Protein AF-A0A7J5E8W6-F1 (afdb_monomer_lite)

Secondary structure (DSSP, 8-state):
--HHHHHHHHGGGG--HHHHHHHHHHHHHHT-TT-HHHHHHHHHHHHHHHTT-SEEEEEEEETTTTEEEEEEEEE--

Foldseek 3Di:
DPPVVVVPCVVVVVDDPVRVVLVVQLVVLVPPPPPPLCSVVSNQVSVCVVVVHQKDWDWDQDPVVRDIDTSDIDGDD

Structure (mmCIF, N/CA/C/O backbone):
data_AF-A0A7J5E8W6-F1
#
_entry.id   AF-A0A7J5E8W6-F1
#
loop_
_atom_site.group_PDB
_atom_site.id
_atom_site.type_symbol
_atom_site.label_atom_id
_atom_site.label_alt_id
_atom_site.label_comp_id
_atom_site.label_asym_id
_atom_site.label_entity_id
_atom_site.label_seq_id
_atom_site.pdbx_PDB_ins_code
_atom_site.Cartn_x
_atom_site.Cartn_y
_atom_site.Cartn_z
_atom_site.occupancy
_atom_site.B_iso_or_equiv
_atom_site.auth_seq_id
_atom_site.auth_comp_id
_atom_site.auth_asym_id
_atom_site.auth_atom_id
_atom_site.pdbx_PDB_model_num
ATOM 1 N N . MET A 1 1 ? 26.690 -1.447 17.056 1.00 45.12 1 MET A N 1
ATOM 2 C CA . MET A 1 1 ? 25.699 -1.534 15.962 1.00 45.12 1 MET A CA 1
ATOM 3 C C . MET A 1 1 ? 24.671 -2.596 16.347 1.00 45.12 1 MET A C 1
ATOM 5 O O . MET A 1 1 ? 24.878 -3.741 15.995 1.00 45.12 1 MET A O 1
ATOM 9 N N . ASN A 1 2 ? 23.661 -2.267 17.170 1.00 48.16 2 ASN A N 1
ATOM 10 C CA . ASN A 1 2 ? 22.557 -3.202 17.481 1.00 48.16 2 ASN A CA 1
ATOM 11 C C . ASN A 1 2 ? 21.277 -2.562 18.064 1.00 48.16 2 ASN A C 1
ATOM 13 O O . ASN A 1 2 ? 20.262 -3.242 18.153 1.00 48.16 2 ASN A O 1
ATOM 17 N N . ASP A 1 3 ? 21.249 -1.260 18.367 1.00 49.06 3 ASP A N 1
ATOM 18 C CA . ASP A 1 3 ? 20.029 -0.635 18.911 1.00 49.06 3 ASP A CA 1
ATOM 19 C C . ASP A 1 3 ? 18.900 -0.434 17.887 1.00 49.06 3 ASP A C 1
ATOM 21 O O . ASP A 1 3 ? 17.731 -0.380 18.256 1.00 49.06 3 ASP A O 1
ATOM 25 N N . LYS A 1 4 ? 19.205 -0.389 16.581 1.00 49.69 4 LYS A N 1
ATOM 26 C CA . LYS A 1 4 ? 18.183 -0.182 15.533 1.00 49.69 4 LYS A CA 1
ATOM 27 C C . LYS A 1 4 ? 17.213 -1.360 15.354 1.00 49.69 4 LYS A C 1
ATOM 29 O O . LYS A 1 4 ? 16.119 -1.148 14.846 1.00 49.69 4 LYS A O 1
ATOM 34 N N . LEU A 1 5 ? 17.583 -2.576 15.766 1.00 47.19 5 LEU A N 1
ATOM 35 C CA . LEU A 1 5 ? 16.731 -3.768 15.627 1.00 47.19 5 LEU A CA 1
ATOM 36 C C . LEU A 1 5 ? 15.712 -3.901 16.770 1.00 47.19 5 LEU A C 1
ATOM 38 O O . LEU A 1 5 ? 14.577 -4.312 16.529 1.00 47.19 5 LEU A O 1
ATOM 42 N N . LEU A 1 6 ? 16.077 -3.491 17.989 1.00 48.03 6 LEU A N 1
ATOM 43 C CA . LEU A 1 6 ? 15.227 -3.605 19.184 1.00 48.03 6 LEU A CA 1
ATOM 44 C C . LEU A 1 6 ? 14.018 -2.659 19.160 1.00 48.03 6 LEU A C 1
ATOM 46 O O . LEU A 1 6 ? 12.972 -2.976 19.722 1.00 48.03 6 LEU A O 1
ATOM 50 N N . VAL A 1 7 ? 14.135 -1.530 18.458 1.00 50.56 7 VAL A N 1
ATOM 51 C CA . VAL A 1 7 ? 13.039 -0.570 18.265 1.00 50.56 7 VAL A CA 1
ATOM 52 C C . VAL A 1 7 ? 11.883 -1.198 17.467 1.00 50.56 7 VAL A C 1
ATOM 54 O O . VAL A 1 7 ? 10.733 -0.859 17.706 1.00 50.56 7 VAL A O 1
ATOM 57 N N . SER A 1 8 ? 12.148 -2.167 16.581 1.00 55.22 8 SER A N 1
ATOM 58 C CA . SER A 1 8 ? 11.137 -2.693 15.646 1.00 55.22 8 SER A CA 1
ATOM 59 C C . SER A 1 8 ? 10.070 -3.598 16.276 1.00 55.22 8 SER A C 1
ATOM 61 O O . SER A 1 8 ? 8.928 -3.592 15.827 1.00 55.22 8 SER A O 1
ATOM 63 N N . THR A 1 9 ? 10.395 -4.361 17.325 1.00 54.12 9 THR A N 1
ATOM 64 C CA . THR A 1 9 ? 9.480 -5.381 17.878 1.00 54.12 9 THR A CA 1
ATOM 65 C C . THR A 1 9 ? 8.689 -4.905 19.089 1.00 54.12 9 THR A C 1
ATOM 67 O O . THR A 1 9 ? 7.668 -5.505 19.424 1.00 54.12 9 THR A O 1
ATOM 70 N N . LYS A 1 10 ? 9.125 -3.820 19.743 1.00 60.59 10 LYS A N 1
ATOM 71 C CA . LYS A 1 10 ? 8.430 -3.262 20.909 1.00 60.59 10 LYS A CA 1
ATOM 72 C C . LYS A 1 10 ? 7.052 -2.710 20.527 1.00 60.59 10 LYS A C 1
ATOM 74 O O . LYS A 1 10 ? 6.080 -3.027 21.199 1.00 60.59 10 LYS A O 1
ATOM 79 N N . TYR A 1 11 ? 6.956 -2.013 19.394 1.00 59.28 11 TYR A N 1
ATOM 80 C CA . TYR A 1 11 ? 5.687 -1.476 18.885 1.00 59.28 11 TYR A CA 1
ATOM 81 C C . TYR A 1 11 ? 4.717 -2.557 18.397 1.00 59.28 11 TYR A C 1
ATOM 83 O O . TYR A 1 11 ? 3.511 -2.360 18.458 1.00 59.28 11 TYR A O 1
ATOM 91 N N . ILE A 1 12 ? 5.217 -3.729 17.984 1.00 61.84 12 ILE A N 1
ATOM 92 C CA . ILE A 1 12 ? 4.362 -4.868 17.604 1.00 61.84 12 ILE A CA 1
ATOM 93 C C . ILE A 1 12 ? 3.583 -5.397 18.820 1.00 61.84 12 ILE A C 1
ATOM 95 O O . ILE A 1 12 ? 2.454 -5.859 18.681 1.00 61.84 12 ILE A O 1
ATOM 99 N N . LYS A 1 13 ? 4.158 -5.308 20.028 1.00 66.25 13 LYS A N 1
ATOM 100 C CA . LYS A 1 13 ? 3.498 -5.744 21.271 1.00 66.25 13 LYS A CA 1
ATOM 101 C C . LYS A 1 13 ? 2.446 -4.759 21.791 1.00 66.25 13 LYS A C 1
ATOM 103 O O . LYS A 1 13 ? 1.705 -5.116 22.699 1.00 66.25 13 LYS A O 1
ATOM 108 N N . GLU A 1 14 ? 2.392 -3.550 21.237 1.00 78.44 14 GLU A N 1
ATOM 109 C CA . GLU A 1 14 ? 1.508 -2.458 21.669 1.00 78.44 14 GLU A CA 1
ATOM 110 C C . GLU A 1 14 ? 0.453 -2.108 20.602 1.00 78.44 14 GLU A C 1
ATOM 112 O O . GLU A 1 14 ? -0.199 -1.071 20.697 1.00 78.44 14 GLU A O 1
ATOM 117 N N . LEU A 1 15 ? 0.269 -2.963 19.587 1.00 78.06 15 LEU A N 1
ATOM 118 C CA . LEU A 1 15 ? -0.725 -2.737 18.538 1.00 78.06 15 LEU A CA 1
ATOM 119 C C . LEU A 1 15 ? -2.139 -2.747 19.120 1.00 78.06 15 LEU A C 1
ATOM 121 O O . LEU A 1 15 ? -2.528 -3.659 19.856 1.00 78.06 15 LEU A O 1
ATOM 125 N N . THR A 1 16 ? -2.940 -1.759 18.728 1.00 84.19 16 THR A N 1
ATOM 126 C CA . THR A 1 16 ? -4.386 -1.830 18.936 1.00 84.19 16 THR A CA 1
ATOM 127 C C . THR A 1 16 ? -4.971 -2.966 18.095 1.00 84.19 16 THR A C 1
ATOM 129 O O . THR A 1 16 ? -4.367 -3.422 17.121 1.00 84.19 16 THR A O 1
ATOM 132 N N . LYS A 1 17 ? -6.179 -3.419 18.443 1.00 82.94 17 LYS A N 1
ATOM 133 C CA . LYS A 1 17 ? -6.892 -4.453 17.677 1.00 82.94 17 LYS A CA 1
ATOM 134 C C . LYS A 1 17 ? -6.982 -4.104 16.184 1.00 82.94 17 LYS A C 1
ATOM 136 O O . LYS A 1 17 ? -6.692 -4.945 15.345 1.00 82.94 17 LYS A O 1
ATOM 141 N N . GLU A 1 18 ? -7.314 -2.857 15.874 1.00 78.94 18 GLU A N 1
ATOM 142 C CA . GLU A 1 18 ? -7.445 -2.346 14.505 1.00 78.94 18 GLU A CA 1
ATOM 143 C C . GLU A 1 18 ? -6.111 -2.365 13.740 1.00 78.94 18 GLU A C 1
ATOM 145 O O . GLU A 1 18 ? -6.040 -2.805 12.590 1.00 78.94 18 GLU A O 1
ATOM 150 N N . GLN A 1 19 ? -5.021 -1.961 14.399 1.00 79.31 19 GLN A N 1
ATOM 151 C CA . GLN A 1 19 ? -3.681 -2.016 13.814 1.00 79.31 19 GLN A CA 1
ATOM 152 C C . GLN A 1 19 ? -3.226 -3.462 13.580 1.00 79.31 19 GLN A C 1
ATOM 154 O O . GLN A 1 19 ? -2.611 -3.761 12.556 1.00 79.31 19 GLN A O 1
ATOM 159 N N . PHE A 1 20 ? -3.550 -4.370 14.505 1.00 84.81 20 PHE A N 1
ATOM 160 C CA . PHE A 1 20 ? -3.259 -5.793 14.360 1.00 84.81 20 PHE A CA 1
ATOM 161 C C . PHE A 1 20 ? -4.049 -6.422 13.206 1.00 84.81 20 PHE A C 1
ATOM 163 O O . PHE A 1 20 ? -3.465 -7.130 12.389 1.00 84.81 20 PHE A O 1
ATOM 170 N N . GLU A 1 21 ? -5.349 -6.144 13.098 1.00 85.06 21 GLU A N 1
ATOM 171 C CA . GLU A 1 21 ? -6.199 -6.636 12.004 1.00 85.06 21 GLU A CA 1
ATOM 172 C C . GLU A 1 21 ? -5.720 -6.117 10.641 1.00 85.06 21 GLU A C 1
ATOM 174 O O . GLU A 1 21 ? -5.642 -6.886 9.680 1.00 85.06 21 GLU A O 1
ATOM 179 N N . SER A 1 22 ? -5.300 -4.852 10.573 1.00 79.25 22 SER A N 1
ATOM 180 C CA . SER A 1 22 ? -4.718 -4.254 9.364 1.00 79.25 22 SER A CA 1
ATOM 181 C C . SER A 1 22 ? -3.408 -4.936 8.964 1.00 79.25 22 SER A C 1
ATOM 183 O O . SER A 1 22 ? -3.214 -5.298 7.801 1.00 79.25 22 SER A O 1
ATOM 185 N N . LEU A 1 23 ? -2.522 -5.176 9.936 1.00 81.75 23 LEU A N 1
ATOM 186 C CA . LEU A 1 23 ? -1.267 -5.890 9.710 1.00 81.75 23 LEU A CA 1
ATOM 187 C C . LEU A 1 23 ? -1.517 -7.343 9.281 1.00 81.75 23 LEU A C 1
ATOM 189 O O . LEU A 1 23 ? -0.858 -7.842 8.371 1.00 81.75 23 LEU A O 1
ATOM 193 N N . TYR A 1 24 ? -2.495 -8.014 9.889 1.00 82.44 24 TYR A N 1
ATOM 194 C CA . TYR A 1 24 ? -2.883 -9.371 9.519 1.00 82.44 24 TYR A CA 1
ATOM 195 C C . TYR A 1 24 ? -3.399 -9.433 8.074 1.00 82.44 24 TYR A C 1
ATOM 197 O O . TYR A 1 24 ? -2.869 -10.210 7.275 1.00 82.44 24 TYR A O 1
ATOM 205 N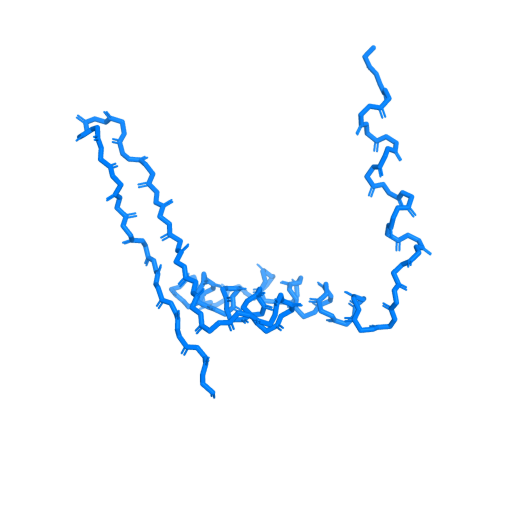 N . LYS A 1 25 ? -4.338 -8.552 7.698 1.00 79.44 25 LYS A N 1
ATOM 206 C CA . LYS A 1 25 ? -4.854 -8.414 6.321 1.00 79.44 25 LYS A CA 1
ATOM 207 C C . LYS A 1 25 ? -3.713 -8.180 5.323 1.00 79.44 25 LYS A C 1
ATOM 209 O O . LYS A 1 25 ? -3.647 -8.851 4.296 1.00 79.44 25 LYS A O 1
ATOM 214 N N . PHE A 1 26 ? -2.758 -7.311 5.663 1.00 76.50 26 PHE A N 1
ATOM 215 C CA . PHE A 1 26 ? -1.563 -7.068 4.851 1.00 76.50 26 PHE A CA 1
ATOM 216 C C . PHE A 1 26 ? -0.726 -8.340 4.646 1.00 76.50 26 PHE A C 1
ATOM 218 O O . PHE A 1 26 ? -0.361 -8.671 3.517 1.00 76.50 26 PHE A O 1
ATOM 225 N N . THR A 1 27 ? -0.462 -9.102 5.713 1.00 79.88 27 THR A N 1
ATOM 226 C CA . THR A 1 27 ? 0.294 -10.361 5.598 1.00 79.88 27 THR A CA 1
ATOM 227 C C . THR A 1 27 ? -0.438 -11.431 4.791 1.00 79.88 27 THR A C 1
ATOM 229 O O . THR A 1 27 ? 0.213 -12.185 4.072 1.00 79.88 27 THR A O 1
ATOM 232 N N . GLN A 1 28 ? -1.770 -11.498 4.858 1.00 80.69 28 GLN A N 1
ATOM 233 C CA . GLN A 1 28 ? -2.553 -12.413 4.023 1.00 80.69 28 GLN A CA 1
ATOM 234 C C . GLN A 1 28 ? -2.449 -12.048 2.540 1.00 80.69 28 GLN A C 1
ATOM 236 O O . GLN A 1 28 ? -2.214 -12.927 1.714 1.00 80.69 28 GLN A O 1
ATOM 241 N N . ILE A 1 29 ? -2.558 -10.755 2.218 1.0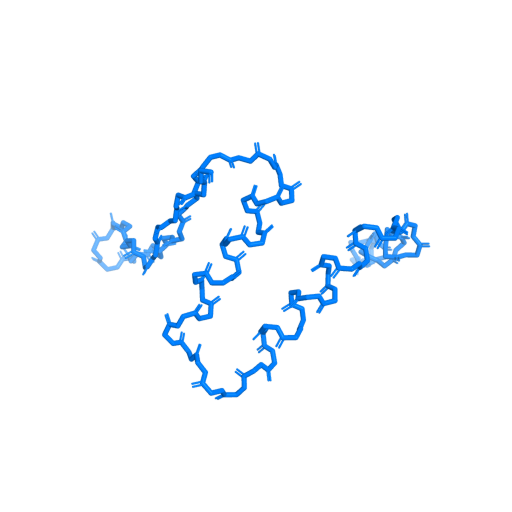0 75.94 29 ILE A N 1
ATOM 242 C CA . ILE A 1 29 ? -2.425 -10.241 0.850 1.00 75.94 29 ILE A CA 1
ATOM 243 C C . ILE A 1 29 ? -1.044 -10.606 0.286 1.00 75.94 29 ILE A C 1
ATOM 245 O O . ILE A 1 29 ? -0.969 -11.246 -0.762 1.00 75.94 29 ILE A O 1
ATOM 249 N N . LEU A 1 30 ? 0.037 -10.305 1.019 1.00 69.44 3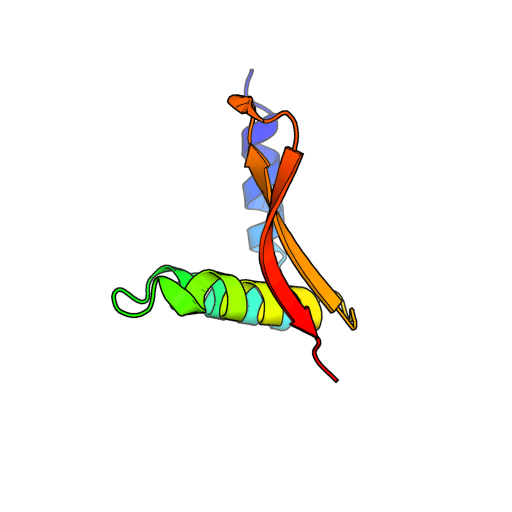0 LEU A N 1
ATOM 250 C CA . LEU A 1 30 ? 1.416 -10.610 0.603 1.00 69.44 30 LEU A CA 1
ATOM 251 C C . LEU A 1 30 ? 1.705 -12.100 0.396 1.00 69.44 30 LEU A C 1
ATOM 253 O O . LEU A 1 30 ? 2.539 -12.441 -0.438 1.00 69.44 30 LEU A O 1
ATOM 257 N N . ASN A 1 31 ? 1.044 -12.976 1.152 1.00 70.19 31 ASN A N 1
ATOM 258 C CA . ASN A 1 31 ? 1.239 -14.421 1.053 1.00 70.19 31 ASN A CA 1
ATOM 259 C C . ASN A 1 31 ? 0.276 -15.098 0.063 1.00 70.19 31 ASN A C 1
ATOM 261 O O . ASN A 1 31 ? 0.328 -16.319 -0.090 1.00 70.19 31 ASN A O 1
ATOM 265 N N . SER A 1 32 ? -0.598 -14.344 -0.614 1.00 69.62 32 SER A N 1
ATOM 266 C CA . SER A 1 32 ? -1.453 -14.905 -1.660 1.00 69.62 32 SER A CA 1
ATOM 267 C C . SER A 1 32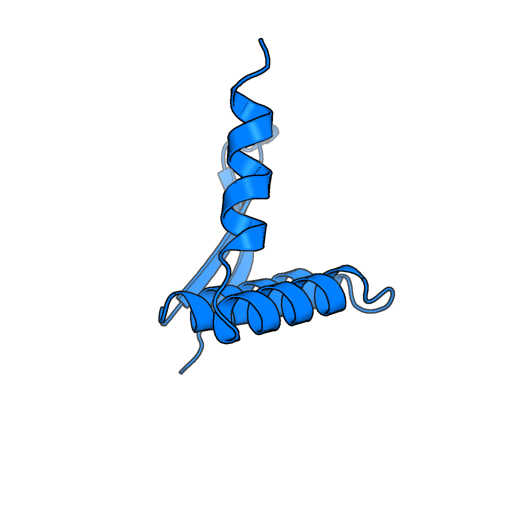 ? -0.617 -15.183 -2.917 1.00 69.62 32 SER A C 1
ATOM 269 O O . SER A 1 32 ? -0.136 -14.284 -3.601 1.00 69.62 32 SER 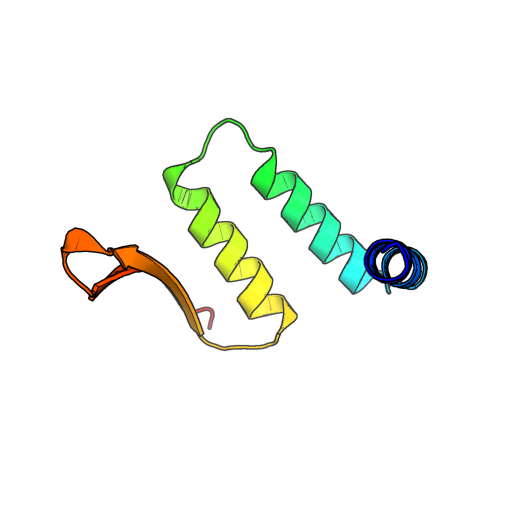A O 1
ATOM 271 N N . VAL A 1 33 ? -0.394 -16.469 -3.190 1.00 57.00 33 VAL A N 1
ATOM 272 C CA . VAL A 1 33 ? 0.498 -16.986 -4.246 1.00 57.00 33 VAL A CA 1
ATOM 273 C C . VAL A 1 33 ? -0.017 -16.691 -5.669 1.00 57.00 33 VAL A C 1
ATOM 275 O O . VAL A 1 33 ? 0.725 -16.854 -6.632 1.00 57.00 33 VAL A O 1
ATOM 278 N N . GLU A 1 34 ? -1.255 -16.213 -5.828 1.00 56.94 34 GLU A N 1
ATOM 279 C CA . GLU A 1 34 ? -1.956 -16.231 -7.123 1.00 56.94 34 GLU A CA 1
ATOM 280 C C . GLU A 1 34 ? -2.156 -14.874 -7.820 1.00 56.94 34 GLU A C 1
ATOM 282 O O . GLU A 1 34 ? -2.534 -14.862 -8.985 1.00 56.94 34 GLU A O 1
ATOM 287 N N . TYR A 1 35 ? -1.864 -13.731 -7.193 1.00 54.00 35 TYR A N 1
ATOM 288 C CA . TYR A 1 35 ? -2.217 -12.426 -7.778 1.00 54.00 35 TYR A CA 1
ATOM 289 C C . TYR A 1 35 ? -1.078 -11.406 -7.709 1.00 54.00 35 TYR A C 1
ATOM 291 O O . TYR A 1 35 ? -1.183 -10.382 -7.038 1.00 54.00 35 TYR A O 1
ATOM 299 N N . GLN A 1 36 ? 0.026 -11.656 -8.423 1.00 58.12 36 GLN A N 1
ATOM 300 C CA . GLN A 1 36 ? 1.122 -10.677 -8.520 1.00 58.12 36 GLN A CA 1
ATOM 301 C C . GLN A 1 36 ? 0.670 -9.337 -9.121 1.00 58.12 36 GLN A C 1
ATOM 303 O O . GLN A 1 36 ? 1.145 -8.292 -8.677 1.00 58.12 36 GLN A O 1
ATOM 308 N N . ASP A 1 37 ? -0.276 -9.358 -10.065 1.00 63.34 37 ASP A N 1
ATOM 309 C CA . ASP A 1 37 ? -0.696 -8.151 -10.785 1.00 63.34 37 ASP A CA 1
ATOM 310 C C . ASP A 1 37 ? -1.523 -7.191 -9.912 1.00 63.34 37 ASP A C 1
ATOM 312 O O . ASP A 1 37 ? -1.343 -5.979 -9.998 1.00 63.34 37 ASP A O 1
ATOM 316 N N . SER A 1 38 ? -2.369 -7.706 -9.010 1.00 77.56 38 SER A N 1
ATOM 317 C CA . SER A 1 38 ? -3.209 -6.881 -8.123 1.00 77.56 38 SER A CA 1
ATOM 318 C C . SER A 1 38 ? -2.669 -6.757 -6.695 1.00 77.56 38 SER A C 1
ATOM 320 O O . SER A 1 38 ? -3.273 -6.079 -5.866 1.00 77.56 38 SER A O 1
ATOM 322 N N . LEU A 1 39 ? -1.536 -7.392 -6.371 1.00 81.19 39 LEU A N 1
ATOM 323 C CA . LEU A 1 39 ? -0.961 -7.354 -5.024 1.00 81.19 39 LEU A CA 1
ATOM 324 C C . LEU A 1 39 ? -0.639 -5.923 -4.582 1.00 81.19 39 LEU A C 1
ATOM 326 O O . LEU A 1 39 ? -0.987 -5.512 -3.476 1.00 81.19 39 LEU A O 1
ATOM 330 N N . ILE A 1 40 ? 0.022 -5.167 -5.461 1.00 84.38 40 ILE A N 1
ATOM 331 C CA . ILE A 1 40 ? 0.426 -3.782 -5.194 1.00 84.38 40 ILE A CA 1
ATOM 332 C C . ILE A 1 40 ? -0.810 -2.897 -5.004 1.00 84.38 40 ILE A C 1
ATOM 334 O O . ILE A 1 40 ? -0.805 -2.031 -4.134 1.00 84.38 40 ILE A O 1
ATOM 338 N N . GLU A 1 41 ? -1.873 -3.146 -5.769 1.00 87.56 41 GLU A N 1
ATOM 339 C CA . GLU A 1 41 ? -3.144 -2.426 -5.665 1.00 87.56 41 GLU A CA 1
ATOM 340 C C . GLU A 1 41 ? -3.838 -2.692 -4.329 1.00 87.56 41 GLU A C 1
ATOM 342 O O . GLU A 1 41 ? -4.166 -1.752 -3.612 1.00 87.56 41 GLU A O 1
ATOM 347 N N . ASN A 1 42 ? -3.973 -3.964 -3.952 1.00 86.19 42 ASN A N 1
ATOM 348 C CA . ASN A 1 42 ? -4.607 -4.372 -2.698 1.00 86.19 42 ASN A CA 1
ATOM 349 C C . ASN A 1 42 ? -3.844 -3.847 -1.473 1.00 86.19 42 ASN A C 1
ATOM 351 O O . ASN A 1 42 ? -4.443 -3.460 -0.471 1.00 86.19 42 ASN A O 1
ATOM 355 N N . VAL A 1 43 ? -2.510 -3.824 -1.544 1.00 85.50 43 VAL A N 1
ATOM 356 C CA . VAL A 1 43 ? -1.664 -3.224 -0.507 1.00 85.50 43 VAL A CA 1
ATOM 357 C C . VAL A 1 43 ? -1.868 -1.711 -0.432 1.00 85.50 43 VAL A C 1
ATOM 359 O O . VAL A 1 43 ? -2.011 -1.174 0.667 1.00 85.50 43 VAL A O 1
ATOM 362 N N . LEU A 1 44 ? -1.873 -1.025 -1.578 1.00 88.69 44 LEU A N 1
ATOM 363 C CA . LEU A 1 44 ? -2.125 0.415 -1.648 1.00 88.69 44 LEU A CA 1
ATOM 364 C C . LEU A 1 44 ? -3.476 0.769 -1.030 1.00 88.69 44 LEU A C 1
ATOM 366 O O . LEU A 1 44 ? -3.537 1.719 -0.258 1.00 88.69 44 LEU A O 1
ATOM 370 N N . ASP A 1 45 ? -4.512 -0.017 -1.310 1.00 89.44 45 ASP A N 1
ATOM 371 C CA . ASP A 1 45 ? -5.851 0.199 -0.770 1.00 89.44 45 ASP A CA 1
ATOM 372 C C . ASP A 1 45 ? -5.872 0.141 0.761 1.00 89.44 45 ASP A C 1
ATOM 374 O O . ASP A 1 45 ? -6.343 1.072 1.411 1.00 89.44 45 ASP A O 1
ATOM 378 N N . VAL A 1 46 ? -5.263 -0.894 1.349 1.00 87.62 46 VAL A N 1
ATOM 379 C CA . VAL A 1 46 ? -5.151 -1.017 2.813 1.00 87.62 46 VAL A CA 1
ATOM 380 C C . VAL A 1 46 ? -4.384 0.161 3.413 1.00 87.62 46 VAL A C 1
ATOM 382 O O . VAL A 1 46 ? -4.769 0.676 4.458 1.00 87.62 46 VAL A O 1
ATOM 385 N N . ILE A 1 47 ? -3.300 0.609 2.774 1.00 87.00 47 ILE A N 1
ATOM 386 C CA . ILE A 1 47 ? -2.525 1.755 3.270 1.00 87.00 47 ILE A CA 1
ATOM 387 C C . ILE A 1 47 ? -3.368 3.032 3.231 1.00 87.00 47 ILE A C 1
ATOM 389 O O . ILE A 1 47 ? -3.364 3.771 4.213 1.00 87.00 47 ILE A O 1
ATOM 393 N N . ILE A 1 48 ? -4.075 3.283 2.125 1.00 89.94 48 ILE A N 1
ATOM 394 C CA . ILE A 1 48 ? -4.947 4.452 1.940 1.00 89.94 48 ILE A CA 1
ATOM 395 C C . ILE A 1 48 ? -6.042 4.470 3.016 1.00 89.94 48 ILE A C 1
ATOM 397 O O . ILE A 1 48 ? -6.220 5.503 3.662 1.00 89.94 48 ILE A O 1
ATOM 401 N N . GLU A 1 49 ? -6.691 3.327 3.266 1.00 89.62 49 GLU A N 1
ATOM 402 C CA . GLU A 1 49 ? -7.685 3.153 4.337 1.00 89.62 49 GLU A CA 1
ATOM 403 C C . GLU A 1 49 ? -7.087 3.458 5.722 1.00 89.62 49 GLU A C 1
ATOM 405 O O . GLU A 1 49 ? -7.624 4.280 6.463 1.00 89.62 49 GLU A O 1
ATOM 410 N N . VAL A 1 50 ? -5.943 2.850 6.065 1.00 88.56 50 VAL A N 1
ATOM 411 C CA . VAL A 1 50 ? -5.315 2.972 7.397 1.00 88.56 50 VAL A CA 1
ATOM 412 C C . VAL A 1 50 ? -4.886 4.404 7.718 1.00 88.56 50 VAL A C 1
ATOM 414 O O . VAL A 1 50 ? -4.960 4.824 8.873 1.00 88.56 50 VAL A O 1
ATOM 417 N N . ILE A 1 51 ? -4.414 5.160 6.725 1.00 88.19 51 ILE A N 1
ATOM 418 C CA . ILE A 1 51 ? -3.987 6.553 6.930 1.00 88.19 51 ILE A CA 1
ATOM 419 C C . ILE A 1 51 ? -5.110 7.565 6.677 1.00 88.19 51 ILE A C 1
ATOM 421 O O . ILE A 1 51 ? -4.862 8.767 6.784 1.00 88.19 51 ILE A O 1
ATOM 425 N N . ASN A 1 52 ? -6.314 7.093 6.337 1.00 89.12 52 ASN A N 1
ATOM 426 C CA . ASN A 1 52 ? -7.455 7.914 5.943 1.00 89.12 52 ASN A CA 1
ATOM 427 C C . ASN A 1 52 ? -7.100 8.925 4.832 1.00 89.12 52 ASN A C 1
ATOM 429 O O . ASN A 1 52 ? -7.388 10.121 4.933 1.00 89.12 52 ASN A O 1
ATOM 433 N N . ALA A 1 53 ? -6.403 8.451 3.797 1.00 90.75 53 ALA A N 1
ATOM 434 C CA . ALA A 1 53 ? -6.113 9.227 2.595 1.00 90.75 53 ALA A CA 1
ATOM 435 C C . ALA A 1 53 ? -7.162 8.960 1.508 1.00 90.75 53 ALA A C 1
ATOM 437 O O . ALA A 1 53 ? -7.858 7.956 1.530 1.00 90.75 53 ALA A O 1
ATOM 438 N N . GLU A 1 54 ? -7.227 9.837 0.508 1.00 91.31 54 GLU A N 1
ATOM 439 C CA . GLU A 1 54 ? -8.097 9.645 -0.665 1.00 91.31 54 GLU A CA 1
ATOM 440 C C . GLU A 1 54 ? -7.377 8.890 -1.798 1.00 91.31 54 GLU A C 1
ATOM 442 O O . GLU A 1 54 ? -7.994 8.247 -2.647 1.00 91.31 54 GLU A O 1
ATOM 447 N N . ARG A 1 55 ? -6.043 9.021 -1.878 1.00 93.75 55 ARG A N 1
ATOM 448 C CA . ARG A 1 55 ? -5.229 8.579 -3.024 1.00 93.75 55 ARG A CA 1
ATOM 449 C C . ARG A 1 55 ? -3.873 8.053 -2.589 1.00 93.75 55 ARG A C 1
ATOM 451 O O . ARG A 1 55 ? -3.260 8.586 -1.667 1.00 93.75 55 ARG A O 1
ATOM 458 N N . GLY A 1 56 ? -3.356 7.089 -3.343 1.00 91.75 56 GLY A N 1
ATOM 459 C CA . GLY A 1 56 ? -2.000 6.571 -3.182 1.00 91.75 56 GLY A CA 1
ATOM 460 C C . GLY A 1 56 ? -1.411 6.115 -4.513 1.00 91.75 56 GLY A C 1
ATOM 461 O O . GLY A 1 56 ? -2.137 5.692 -5.410 1.00 91.75 56 GLY A O 1
ATOM 462 N N . LEU A 1 57 ? -0.088 6.203 -4.656 1.00 93.50 57 LEU A N 1
ATOM 463 C CA . LEU A 1 57 ? 0.627 5.688 -5.825 1.00 93.50 57 LEU A CA 1
ATOM 464 C C . LEU A 1 57 ? 1.895 4.950 -5.411 1.00 93.50 57 LEU A C 1
ATOM 466 O O . LEU A 1 57 ? 2.573 5.339 -4.460 1.00 93.50 57 LEU A O 1
ATOM 470 N N . PHE A 1 58 ? 2.239 3.917 -6.173 1.00 91.25 58 PHE A N 1
ATOM 471 C CA . PHE A 1 58 ? 3.493 3.189 -6.047 1.00 91.25 58 PHE A CA 1
ATOM 472 C C . PHE A 1 58 ? 4.324 3.402 -7.310 1.00 91.25 58 PHE A C 1
ATOM 474 O O . PHE A 1 58 ? 3.917 3.028 -8.412 1.00 91.25 58 PHE A O 1
ATOM 481 N N . ALA A 1 59 ? 5.498 4.015 -7.155 1.00 91.94 59 ALA A N 1
ATOM 482 C CA . ALA A 1 59 ? 6.402 4.317 -8.256 1.00 91.94 59 ALA A CA 1
ATOM 483 C C . ALA A 1 59 ? 7.779 3.693 -8.031 1.00 91.94 59 ALA A C 1
ATOM 485 O O . ALA A 1 59 ? 8.330 3.713 -6.930 1.00 91.94 59 ALA A O 1
ATOM 486 N N . LYS A 1 60 ? 8.363 3.178 -9.112 1.00 92.50 60 LYS A N 1
ATOM 487 C CA . LYS A 1 60 ? 9.725 2.654 -9.142 1.00 92.50 60 LYS A CA 1
ATOM 488 C C . LYS A 1 60 ? 10.626 3.651 -9.855 1.00 92.50 60 LYS A C 1
ATOM 490 O O . LYS A 1 60 ? 10.372 4.015 -11.001 1.00 92.50 60 LYS A O 1
ATOM 495 N N . PHE A 1 61 ? 11.709 4.053 -9.201 1.00 94.12 61 PHE A N 1
ATOM 496 C CA . PHE A 1 61 ? 12.745 4.844 -9.853 1.00 94.12 61 PHE A CA 1
ATOM 497 C C . PHE A 1 61 ? 13.555 3.973 -10.825 1.00 94.12 61 PHE A C 1
ATOM 499 O O . PHE A 1 61 ? 14.090 2.927 -10.447 1.00 94.12 61 PHE A O 1
ATOM 506 N N . ASN A 1 62 ? 13.647 4.408 -12.078 1.00 94.50 62 ASN A N 1
ATOM 507 C CA . ASN A 1 62 ? 14.502 3.838 -13.105 1.00 94.50 62 ASN A CA 1
ATOM 508 C C . ASN A 1 62 ? 15.779 4.686 -13.208 1.00 94.50 62 ASN A C 1
ATOM 510 O O . ASN A 1 62 ? 15.732 5.836 -13.644 1.00 94.50 62 ASN A O 1
ATOM 514 N N . LYS A 1 63 ? 16.917 4.103 -12.815 1.00 93.88 63 LYS A N 1
ATOM 515 C CA . LYS A 1 63 ? 18.221 4.782 -12.828 1.00 93.88 63 LYS A CA 1
ATOM 516 C C . LYS A 1 63 ? 18.720 5.067 -14.243 1.00 93.88 63 LYS A C 1
ATOM 518 O O . LYS A 1 63 ? 19.234 6.152 -14.478 1.00 93.88 63 LYS A O 1
ATOM 523 N N . ASP A 1 64 ? 18.517 4.139 -15.176 1.00 96.50 64 ASP A N 1
ATOM 524 C CA . ASP A 1 64 ? 19.005 4.257 -16.558 1.00 96.50 64 ASP A CA 1
ATOM 525 C C . ASP A 1 64 ? 18.334 5.420 -17.293 1.00 9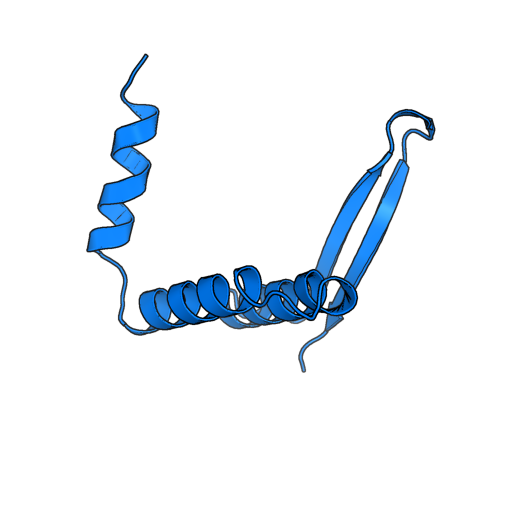6.50 64 ASP A C 1
ATOM 527 O O . ASP A 1 64 ? 18.954 6.121 -18.088 1.00 96.50 64 ASP A O 1
ATOM 531 N N . LYS A 1 65 ? 17.051 5.643 -16.994 1.00 95.62 65 LYS A N 1
ATOM 532 C CA . LYS A 1 65 ? 16.238 6.718 -17.573 1.00 95.62 65 LYS A CA 1
ATOM 533 C C . LYS A 1 65 ? 16.113 7.941 -16.666 1.00 95.62 65 LYS A C 1
ATOM 535 O O . LYS A 1 65 ? 15.359 8.847 -17.012 1.00 95.62 65 LYS A O 1
ATOM 540 N N . ASN A 1 66 ? 16.764 7.934 -15.500 1.00 94.50 66 ASN A N 1
ATOM 541 C CA . ASN A 1 66 ? 16.656 8.960 -14.460 1.00 94.50 66 ASN A CA 1
ATOM 542 C C . ASN A 1 66 ? 15.207 9.451 -14.225 1.00 94.50 66 ASN A C 1
ATOM 544 O O . ASN A 1 66 ? 14.938 10.651 -14.201 1.00 94.50 66 ASN A O 1
ATOM 548 N N . SER A 1 67 ? 14.249 8.525 -14.130 1.00 95.94 67 SER A N 1
ATOM 549 C CA . SER A 1 67 ? 12.810 8.836 -14.100 1.00 95.94 67 SER A CA 1
ATOM 550 C C . SER A 1 67 ? 12.026 7.886 -13.200 1.00 95.94 67 SER A C 1
ATOM 552 O O . SER A 1 67 ? 12.486 6.793 -12.871 1.00 95.94 67 SER A O 1
ATOM 554 N N . PHE A 1 68 ? 10.829 8.302 -12.783 1.00 94.62 68 PHE A N 1
ATOM 555 C CA . PHE A 1 68 ? 9.897 7.453 -12.044 1.00 94.62 68 PHE A CA 1
ATOM 556 C C . PHE A 1 68 ? 8.901 6.797 -12.993 1.00 94.62 68 PHE A C 1
ATOM 558 O O . PHE A 1 68 ? 8.221 7.479 -13.755 1.00 94.62 68 PHE A O 1
ATOM 565 N N . ASN A 1 69 ? 8.769 5.478 -12.882 1.00 93.31 69 ASN A N 1
ATOM 566 C CA . ASN A 1 69 ? 7.694 4.728 -13.513 1.00 93.31 69 ASN A CA 1
ATOM 567 C C . ASN A 1 69 ? 6.635 4.429 -12.459 1.00 93.31 69 ASN A C 1
ATOM 569 O O . ASN A 1 69 ? 6.919 3.743 -11.474 1.00 93.31 69 ASN A O 1
ATOM 573 N N . ILE A 1 70 ? 5.423 4.935 -12.666 1.00 91.50 70 ILE A N 1
ATOM 574 C CA . ILE A 1 70 ? 4.277 4.567 -11.838 1.00 91.50 70 ILE A CA 1
ATOM 575 C C . ILE A 1 70 ? 3.932 3.114 -12.162 1.00 91.50 70 ILE A C 1
ATOM 577 O O . ILE A 1 70 ? 3.711 2.768 -13.319 1.00 91.50 70 ILE A O 1
ATOM 581 N N . ILE A 1 71 ? 3.947 2.271 -11.135 1.00 89.25 71 ILE A N 1
ATOM 582 C CA . ILE A 1 71 ? 3.593 0.854 -11.231 1.00 89.25 71 ILE A CA 1
ATOM 583 C C . ILE A 1 71 ? 2.110 0.671 -10.906 1.00 89.25 71 ILE A C 1
ATOM 585 O O . ILE A 1 71 ? 1.453 -0.159 -11.518 1.00 89.25 71 ILE A O 1
ATOM 589 N N . SER A 1 72 ? 1.579 1.459 -9.967 1.00 90.50 72 SER A N 1
ATOM 590 C CA . SER A 1 72 ? 0.159 1.459 -9.620 1.00 90.50 72 SER A CA 1
ATOM 591 C C . SER A 1 72 ? -0.261 2.798 -9.011 1.00 90.50 72 SER A C 1
ATOM 593 O O . SER A 1 72 ? 0.559 3.506 -8.420 1.00 90.50 72 SER A O 1
ATOM 595 N N . ALA A 1 73 ? -1.538 3.140 -9.153 1.00 92.12 73 ALA A N 1
ATOM 596 C CA . ALA A 1 73 ? -2.179 4.273 -8.502 1.00 92.12 73 ALA A CA 1
ATOM 597 C C . ALA A 1 73 ? -3.611 3.886 -8.114 1.00 92.12 73 ALA A C 1
ATOM 599 O O . ALA A 1 73 ? -4.304 3.224 -8.886 1.00 92.12 73 ALA A O 1
ATOM 600 N N . ARG A 1 74 ? -4.047 4.296 -6.924 1.00 93.38 74 ARG A N 1
ATOM 601 C CA . ARG A 1 74 ? -5.352 3.961 -6.346 1.00 93.38 74 ARG A CA 1
ATOM 602 C C . ARG A 1 74 ? -6.036 5.211 -5.803 1.00 93.38 74 ARG A C 1
ATOM 604 O O . ARG A 1 74 ? -5.380 6.162 -5.372 1.00 93.38 74 ARG A O 1
ATOM 611 N N . HIS A 1 75 ? -7.360 5.189 -5.851 1.00 92.00 75 HIS A N 1
ATOM 612 C CA . HIS A 1 75 ? -8.248 6.208 -5.307 1.00 92.00 75 HIS A CA 1
ATOM 613 C C . HIS A 1 75 ? -9.410 5.486 -4.636 1.00 92.00 75 HIS A C 1
ATOM 615 O O . HIS A 1 75 ? -10.143 4.766 -5.319 1.00 92.00 75 HIS A O 1
ATOM 621 N N . ILE A 1 76 ? -9.542 5.659 -3.325 1.00 80.56 76 ILE A N 1
ATOM 622 C CA . ILE A 1 76 ? -10.639 5.090 -2.543 1.00 80.56 76 ILE A CA 1
ATOM 623 C C . ILE A 1 76 ? -11.527 6.259 -2.136 1.00 80.56 76 ILE A C 1
ATOM 625 O O . ILE A 1 76 ? -11.046 7.217 -1.535 1.00 80.56 76 ILE A O 1
ATOM 629 N N . ASN A 1 77 ? -12.791 6.184 -2.548 1.00 61.50 77 ASN A N 1
ATOM 630 C CA . ASN A 1 77 ? -13.851 7.147 -2.258 1.00 61.50 77 ASN A CA 1
ATOM 631 C C . ASN A 1 77 ? -14.831 6.517 -1.273 1.00 61.50 77 ASN A C 1
ATOM 633 O O . ASN A 1 77 ? -15.257 5.375 -1.568 1.00 61.50 77 ASN A O 1
#

Sequence (77 aa):
MNDKLLVSTKYIKELTKEQFESLYKFTQILNSVEYQDSLIENVLDVIIEVINAERGLFAKFNKDKNSFNIISARHIN

Radius of gyration: 15.66 Å; chains: 1; bounding box: 40×27×39 Å

pLDDT: mean 78.73, std 15.13, range [45.12, 96.5]